Protein AF-A0A931S116-F1 (afdb_monomer_lite)

Sequence (118 aa):
MTLNVATSLGAIKVTPRFKISKRLRKKIEESLKLAVDETKPVEELLAKIKKRIPWVDSPRGALVAYMTGQSWTQKRLAKATGIPQGNISAMISGKRPIGPATARRLAETFGVDYRKFL

Foldseek 3Di:
DWDWAQEPVGTDIDDDPDDDDPVRSVVVSVVVNCVRVVPPPVVNVVVVVCVVVVCCQALLVLLVVLCVVVVHDLVRLCVQLVPPSVVVVCSNVVVDAQDQVNLVSSCVSSVHDSVSND

Radius of gyration: 23.68 Å; chains: 1; bounding box: 27×62×45 Å

Structure (mmCIF, N/CA/C/O backbone):
data_AF-A0A931S116-F1
#
_entry.id   AF-A0A931S116-F1
#
loop_
_atom_site.group_PDB
_atom_site.id
_atom_site.type_symbol
_atom_site.label_atom_id
_atom_site.label_alt_id
_atom_site.label_comp_id
_atom_site.label_asym_id
_atom_site.label_entity_id
_atom_site.label_seq_id
_atom_site.pdbx_PDB_ins_code
_atom_site.Cartn_x
_atom_site.Cartn_y
_atom_site.Cartn_z
_atom_site.occupancy
_atom_site.B_iso_or_equiv
_atom_site.auth_seq_id
_atom_site.auth_comp_id
_atom_site.auth_asym_id
_atom_site.auth_atom_id
_atom_site.pdbx_PDB_model_num
ATOM 1 N N . MET A 1 1 ? -7.681 41.407 -27.723 1.00 71.44 1 MET A N 1
ATOM 2 C CA . MET A 1 1 ? -6.549 41.083 -26.823 1.00 71.44 1 MET A CA 1
ATOM 3 C C . MET A 1 1 ? -6.385 39.580 -26.830 1.00 71.44 1 MET A C 1
ATOM 5 O O . MET A 1 1 ? -7.376 38.905 -26.609 1.00 71.44 1 MET A O 1
ATOM 9 N N . THR A 1 2 ? -5.189 39.073 -27.105 1.00 80.81 2 THR A N 1
ATOM 10 C CA . THR A 1 2 ? -4.931 37.629 -27.192 1.00 80.81 2 THR A CA 1
ATOM 11 C C . THR A 1 2 ? -4.207 37.165 -25.935 1.00 80.81 2 THR A C 1
ATOM 13 O O . THR A 1 2 ? -3.269 37.826 -25.489 1.00 80.81 2 THR A O 1
ATOM 16 N N . LEU A 1 3 ? -4.649 36.055 -25.350 1.00 84.12 3 LEU A N 1
ATOM 17 C CA . LEU A 1 3 ? -3.971 35.393 -24.241 1.00 84.12 3 LEU A CA 1
ATOM 18 C C . LEU A 1 3 ? -3.162 34.225 -24.799 1.00 84.12 3 LEU A C 1
ATOM 20 O O . LEU A 1 3 ? -3.727 33.343 -25.438 1.00 84.12 3 LEU A O 1
ATOM 24 N N . ASN A 1 4 ? -1.858 34.224 -24.549 1.00 86.88 4 ASN A N 1
ATOM 25 C CA . ASN A 1 4 ? -1.002 33.080 -24.836 1.00 86.88 4 ASN A CA 1
ATOM 26 C C . ASN A 1 4 ? -0.761 32.350 -23.517 1.00 86.88 4 ASN A C 1
ATOM 28 O O . ASN A 1 4 ? -0.110 32.891 -22.622 1.00 86.88 4 ASN A O 1
ATOM 32 N N . VAL A 1 5 ? -1.325 31.155 -23.385 1.00 84.69 5 VAL A N 1
ATOM 33 C CA . VAL A 1 5 ? -1.201 30.325 -22.188 1.00 84.69 5 VAL A CA 1
ATOM 34 C C . VAL A 1 5 ? -0.176 29.239 -22.473 1.00 84.69 5 VAL A C 1
ATOM 36 O O . VAL A 1 5 ? -0.419 28.360 -23.292 1.00 84.69 5 VAL A O 1
ATOM 39 N N . ALA A 1 6 ? 0.982 29.315 -21.823 1.00 81.75 6 ALA A N 1
ATOM 40 C CA . ALA A 1 6 ? 1.982 28.254 -21.887 1.00 81.75 6 ALA A CA 1
ATOM 41 C C . ALA A 1 6 ? 1.519 27.043 -21.062 1.00 81.75 6 ALA A C 1
ATOM 43 O O . ALA A 1 6 ? 1.118 27.207 -19.907 1.00 81.75 6 ALA A O 1
ATOM 44 N N . THR A 1 7 ? 1.590 25.859 -21.662 1.00 77.75 7 THR A N 1
ATOM 45 C CA . THR A 1 7 ? 1.221 24.555 -21.086 1.00 77.75 7 THR A CA 1
ATOM 46 C C . THR A 1 7 ? 2.313 23.528 -21.397 1.00 77.75 7 THR A C 1
ATOM 48 O O . THR A 1 7 ? 3.201 23.810 -22.211 1.00 77.75 7 THR A O 1
ATOM 51 N N . SER A 1 8 ? 2.260 22.343 -20.787 1.00 69.31 8 SER A N 1
ATOM 52 C CA . SER A 1 8 ? 3.226 21.260 -21.047 1.00 69.31 8 SER A CA 1
ATOM 53 C C . SER A 1 8 ? 3.265 20.779 -22.506 1.00 69.31 8 SER A C 1
ATOM 55 O O . SER A 1 8 ? 4.324 20.371 -22.975 1.00 69.31 8 SER A O 1
ATOM 57 N N . LEU A 1 9 ? 2.156 20.881 -23.249 1.00 70.44 9 LEU A N 1
ATOM 58 C CA . LEU A 1 9 ? 2.062 20.484 -24.663 1.00 70.44 9 LEU A CA 1
ATOM 59 C C . LEU A 1 9 ? 2.325 21.636 -25.653 1.00 70.44 9 LEU A C 1
ATOM 61 O O . LEU A 1 9 ? 2.210 21.452 -26.863 1.00 70.44 9 LEU A O 1
ATOM 65 N N . GLY A 1 10 ? 2.666 22.832 -25.160 1.00 80.31 10 GLY A N 1
ATOM 66 C CA . GLY A 1 10 ? 2.905 24.021 -25.982 1.00 80.31 10 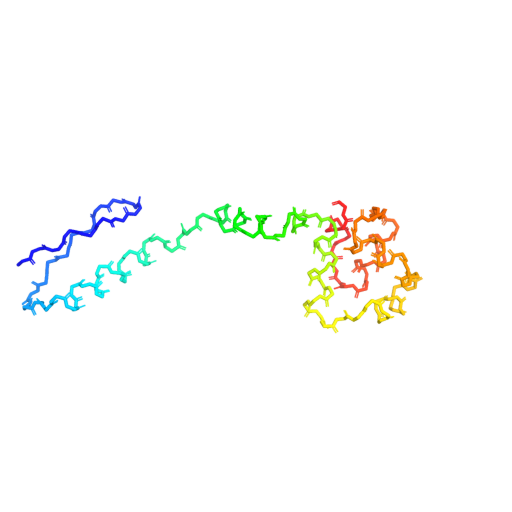GLY A CA 1
ATOM 67 C C . GLY A 1 10 ? 2.049 25.222 -25.575 1.00 80.31 10 GLY A C 1
ATOM 68 O O . GLY A 1 10 ? 1.575 25.322 -24.444 1.00 80.31 10 GLY A O 1
ATOM 69 N N . ALA A 1 11 ? 1.873 26.185 -26.483 1.00 85.06 11 ALA A N 1
ATOM 70 C CA . ALA A 1 11 ? 1.148 27.423 -26.199 1.00 85.06 11 ALA A CA 1
ATOM 71 C C . ALA A 1 11 ? -0.287 27.391 -26.746 1.00 85.06 11 ALA A C 1
ATOM 73 O O . ALA A 1 11 ? -0.499 27.284 -27.953 1.00 85.06 11 ALA A O 1
ATOM 74 N N . ILE A 1 12 ? -1.273 27.573 -25.867 1.00 86.56 12 ILE A N 1
ATOM 75 C CA . ILE A 1 12 ? -2.678 27.742 -26.247 1.00 86.56 12 ILE A CA 1
ATOM 76 C C . ILE A 1 12 ? -2.970 29.225 -26.449 1.00 86.56 12 ILE A C 1
ATOM 78 O O . ILE A 1 12 ? -2.797 30.046 -25.544 1.00 86.56 12 ILE A O 1
ATOM 82 N N . LYS A 1 13 ? -3.453 29.570 -27.643 1.00 90.38 13 LYS A N 1
ATOM 83 C CA . LYS A 1 13 ? -3.841 30.933 -28.008 1.00 90.38 13 LYS A CA 1
ATOM 84 C C . LYS A 1 13 ? -5.343 31.122 -27.817 1.00 90.38 13 LYS A C 1
ATOM 86 O O . LYS A 1 13 ? -6.145 30.548 -28.548 1.00 90.38 13 LYS A O 1
ATOM 91 N N . VAL A 1 14 ? -5.733 31.977 -26.877 1.00 88.44 14 VAL A N 1
ATOM 92 C CA . VAL A 1 14 ? -7.138 32.310 -26.604 1.00 88.44 14 VAL A CA 1
ATOM 93 C C . VAL A 1 14 ? -7.422 33.732 -27.060 1.00 88.44 14 VAL A C 1
ATOM 95 O O . VAL A 1 14 ? -6.783 34.685 -26.609 1.00 88.44 14 VAL A O 1
ATOM 98 N N . THR A 1 15 ? -8.411 33.887 -27.939 1.00 90.25 15 THR A N 1
ATOM 99 C CA . THR A 1 15 ? -8.833 35.198 -28.453 1.00 90.25 15 THR A CA 1
ATOM 100 C C . THR A 1 15 ? -10.254 35.508 -27.977 1.00 90.25 15 THR A C 1
ATOM 102 O O . THR A 1 15 ? -11.221 35.167 -28.658 1.00 90.25 15 THR A O 1
ATOM 105 N N . PRO A 1 16 ? -10.417 36.117 -26.792 1.00 85.25 16 PRO A N 1
ATOM 106 C CA . PRO A 1 16 ? -11.728 36.489 -26.280 1.00 85.25 16 PRO A CA 1
ATOM 107 C C . PRO A 1 16 ? -12.382 37.589 -27.120 1.00 85.25 16 PRO A C 1
ATOM 109 O O . PRO A 1 16 ? -11.742 38.574 -27.491 1.00 85.25 16 PRO A O 1
ATOM 112 N N . ARG A 1 17 ? -13.690 37.446 -27.354 1.00 90.94 17 ARG A N 1
ATOM 113 C CA . ARG A 1 17 ? -14.529 38.446 -28.043 1.00 90.94 17 ARG A CA 1
ATOM 114 C C . ARG A 1 17 ? -15.088 39.528 -27.110 1.00 90.94 17 ARG A C 1
ATOM 116 O O . ARG A 1 17 ? -15.919 40.326 -27.520 1.00 90.94 17 ARG A O 1
ATOM 123 N N . PHE A 1 18 ? -14.643 39.559 -25.857 1.00 88.12 18 PHE A N 1
ATOM 124 C CA . PHE A 1 18 ? -15.089 40.506 -24.838 1.00 88.12 18 PHE A CA 1
ATOM 125 C C . PHE A 1 18 ? -13.916 40.972 -23.968 1.00 88.12 18 PHE A C 1
ATOM 127 O O . PHE A 1 18 ? -12.835 40.374 -23.966 1.00 88.12 18 PHE A O 1
ATOM 134 N N . LYS A 1 19 ? -14.121 42.063 -23.220 1.00 87.06 19 LYS A N 1
ATOM 135 C CA . LYS A 1 19 ? -13.104 42.622 -22.323 1.00 87.06 19 LYS A CA 1
ATOM 136 C C . LYS A 1 19 ? -12.920 41.717 -21.105 1.00 87.06 19 LYS A C 1
ATOM 138 O O . LYS A 1 19 ? -13.866 41.440 -20.377 1.00 87.06 19 LYS A O 1
ATOM 143 N N . ILE A 1 20 ? -11.683 41.298 -20.859 1.00 87.69 20 ILE A N 1
ATOM 144 C CA . ILE A 1 20 ? -11.338 40.411 -19.746 1.00 87.69 20 ILE A CA 1
ATOM 145 C C . ILE A 1 20 ? -10.688 41.204 -18.610 1.00 87.69 20 ILE A C 1
ATOM 147 O O . ILE A 1 20 ? -9.750 41.971 -18.825 1.00 87.69 20 ILE A O 1
ATOM 151 N N . SER A 1 21 ? -11.161 40.984 -17.380 1.00 91.69 21 SER A N 1
ATOM 152 C CA . SER A 1 21 ? -10.527 41.508 -16.164 1.00 91.69 21 SER A CA 1
ATOM 153 C C . SER A 1 21 ? -9.285 40.692 -15.780 1.00 91.69 21 SER A C 1
ATOM 155 O O . SER A 1 21 ? -9.187 39.506 -16.095 1.00 91.69 21 SER A O 1
ATOM 157 N N . LYS A 1 22 ? -8.345 41.280 -15.025 1.00 88.12 22 LYS A N 1
ATOM 158 C CA . LYS A 1 22 ? -7.140 40.564 -14.550 1.00 88.12 22 LYS A CA 1
ATOM 159 C C . LYS A 1 22 ? -7.477 39.271 -13.784 1.00 88.12 22 LYS A C 1
ATOM 161 O O . LYS A 1 22 ? -6.818 38.256 -13.984 1.00 88.12 22 LYS A O 1
ATOM 166 N N . ARG A 1 23 ? -8.531 39.288 -12.952 1.00 89.38 23 ARG A N 1
ATOM 167 C CA . ARG A 1 23 ? -9.012 38.107 -12.206 1.00 89.38 23 ARG A CA 1
ATOM 168 C C . ARG A 1 23 ? -9.508 36.999 -13.136 1.00 89.38 23 ARG A C 1
ATOM 170 O O . ARG A 1 23 ? -9.158 35.842 -12.934 1.00 89.38 23 ARG A O 1
ATOM 177 N N . LEU A 1 24 ? -10.310 37.348 -14.144 1.00 87.00 24 LEU A N 1
ATOM 178 C CA . LEU A 1 24 ? -10.856 36.374 -15.090 1.00 87.00 24 LEU A CA 1
ATOM 179 C C . LEU A 1 24 ? -9.764 35.810 -16.006 1.00 87.00 24 LEU A C 1
ATOM 181 O O . LEU A 1 24 ? -9.744 34.609 -16.250 1.00 87.00 24 LEU A O 1
ATOM 185 N N . ARG A 1 25 ? -8.808 36.646 -16.430 1.00 88.19 25 ARG A N 1
ATOM 186 C CA . ARG A 1 25 ? -7.611 36.205 -17.159 1.00 88.19 25 ARG A CA 1
ATOM 187 C C . ARG A 1 25 ? -6.854 35.121 -16.389 1.00 88.19 25 ARG A C 1
ATOM 189 O O . ARG A 1 25 ? -6.581 34.074 -16.959 1.00 88.19 25 ARG A O 1
ATOM 196 N N . LYS A 1 26 ? -6.584 35.350 -15.098 1.00 88.19 26 LYS A N 1
ATOM 197 C CA . LYS A 1 26 ? -5.894 34.381 -14.233 1.00 88.19 26 LYS A CA 1
ATOM 198 C C . LYS A 1 26 ? -6.655 33.053 -14.136 1.00 88.19 26 LYS A C 1
ATOM 200 O O . LYS A 1 26 ? -6.053 32.005 -14.317 1.00 88.19 26 LYS A O 1
ATOM 205 N N . LYS A 1 27 ? -7.980 33.097 -13.944 1.00 88.62 27 LYS A N 1
ATOM 206 C CA . LYS A 1 27 ? -8.821 31.886 -13.911 1.00 88.62 27 LYS A CA 1
ATOM 207 C C . LYS A 1 27 ? -8.795 31.105 -15.229 1.00 88.62 27 LYS A C 1
ATOM 209 O O . LYS A 1 27 ? -8.744 29.880 -15.198 1.00 88.62 27 LYS A O 1
ATOM 214 N N . ILE A 1 28 ? -8.836 31.797 -16.370 1.00 87.12 28 ILE A N 1
ATOM 215 C CA . ILE A 1 28 ? -8.758 31.170 -17.700 1.00 87.12 28 ILE A CA 1
ATOM 216 C C . ILE A 1 28 ? -7.389 30.511 -17.896 1.00 87.12 28 ILE A C 1
ATOM 218 O O . ILE A 1 28 ? -7.327 29.357 -18.303 1.00 87.12 28 ILE A O 1
ATOM 222 N N . GLU A 1 29 ? -6.304 31.215 -17.565 1.00 85.94 29 GLU A N 1
ATOM 223 C CA . GLU A 1 29 ? -4.943 30.671 -17.639 1.00 85.94 29 GLU A CA 1
ATOM 224 C C . GLU A 1 29 ? -4.773 29.431 -16.740 1.00 85.94 29 GLU A C 1
ATOM 226 O O . GLU A 1 29 ? -4.245 28.422 -17.197 1.00 85.94 29 GLU A O 1
ATOM 231 N N . GLU A 1 30 ? -5.252 29.471 -15.493 1.00 84.31 30 GLU A N 1
ATOM 232 C CA . GLU A 1 30 ? -5.179 28.342 -14.551 1.00 84.31 30 GLU A CA 1
ATOM 233 C C . GLU A 1 30 ? -6.021 27.142 -14.998 1.00 84.31 30 GLU A C 1
ATOM 235 O O . GLU A 1 30 ? -5.543 26.014 -14.931 1.00 84.31 30 GLU A O 1
ATOM 240 N N . SER A 1 31 ? -7.240 27.373 -15.493 1.00 83.06 31 SER A N 1
ATOM 241 C CA . SER A 1 31 ? -8.126 26.290 -15.950 1.00 83.06 31 SER A CA 1
ATOM 242 C C . SER A 1 31 ? -7.569 25.593 -17.192 1.00 83.06 31 SER A C 1
ATOM 244 O O . SER A 1 31 ? -7.632 24.374 -17.290 1.00 83.06 31 SER A O 1
ATOM 246 N N . LEU A 1 32 ? -6.991 26.357 -18.127 1.00 84.25 32 LEU A N 1
ATOM 247 C CA . LEU A 1 32 ? -6.384 25.801 -19.339 1.00 84.25 32 LEU A CA 1
ATOM 248 C C . LEU A 1 32 ? -5.098 25.036 -19.039 1.00 84.25 32 LEU A C 1
ATOM 250 O O . LEU A 1 32 ? -4.879 23.984 -19.624 1.00 84.25 32 LEU A O 1
ATOM 254 N N . LYS A 1 33 ? -4.273 25.525 -18.108 1.00 79.06 33 LYS A N 1
ATOM 255 C CA . LYS A 1 33 ? -3.121 24.758 -17.620 1.00 79.06 33 LYS A CA 1
ATOM 256 C C . LYS A 1 33 ? -3.568 23.468 -16.952 1.00 79.06 33 LYS A C 1
ATOM 258 O O . LYS A 1 33 ? -3.046 22.422 -17.287 1.00 79.06 33 LYS A O 1
ATOM 263 N N . LEU A 1 34 ? -4.569 23.519 -16.072 1.00 74.12 34 LEU A N 1
ATOM 264 C CA . LEU A 1 34 ? -5.074 22.330 -15.385 1.00 74.12 34 LEU A CA 1
ATOM 265 C C . LEU A 1 34 ? -5.621 21.278 -16.363 1.00 74.12 34 LEU A C 1
ATOM 267 O O . LEU A 1 34 ? -5.305 20.108 -16.211 1.00 74.12 34 LEU A O 1
ATOM 271 N N . ALA A 1 35 ? -6.386 21.699 -17.373 1.00 74.31 35 ALA A N 1
ATOM 272 C CA . ALA A 1 35 ? -6.976 20.801 -18.367 1.00 74.31 35 ALA A CA 1
ATOM 273 C C . ALA A 1 35 ? -5.944 20.150 -19.308 1.00 74.31 35 ALA A C 1
ATOM 275 O O . ALA A 1 35 ? -6.231 19.123 -19.913 1.00 74.31 35 ALA A O 1
ATOM 276 N N . VAL A 1 36 ? -4.761 20.753 -19.466 1.00 71.69 36 VAL A N 1
ATOM 277 C CA . VAL A 1 36 ? -3.695 20.255 -20.357 1.00 71.69 36 VAL A CA 1
ATOM 278 C C . VAL A 1 36 ? -2.614 19.514 -19.577 1.00 71.69 36 VAL A C 1
ATOM 280 O O . VAL A 1 36 ? -2.125 18.483 -20.020 1.00 71.69 36 VAL A O 1
ATOM 283 N N . ASP A 1 37 ? -2.283 20.009 -18.388 1.00 65.44 37 ASP A N 1
ATOM 284 C CA . ASP A 1 37 ? -1.320 19.422 -17.457 1.00 65.44 37 ASP A CA 1
ATOM 285 C C . ASP A 1 37 ? -1.986 18.378 -16.532 1.00 65.44 37 ASP A C 1
ATOM 287 O O . ASP A 1 37 ? -1.413 17.988 -15.510 1.00 65.44 37 ASP A O 1
ATOM 291 N N . GLU A 1 38 ? -3.196 17.910 -16.871 1.00 57.88 38 GLU A N 1
ATOM 292 C CA . GLU A 1 38 ? -3.939 16.881 -16.125 1.00 57.88 38 GLU A CA 1
ATOM 293 C C . GLU A 1 38 ? -3.178 15.545 -16.056 1.00 57.88 38 GLU A C 1
ATOM 295 O O . GLU A 1 38 ? -3.408 14.721 -15.172 1.00 57.88 38 GLU A O 1
ATOM 300 N N . THR A 1 39 ? -2.158 15.376 -16.891 1.00 55.94 39 THR A N 1
ATOM 301 C CA . THR A 1 39 ? -1.127 14.363 -16.712 1.00 55.94 39 THR A CA 1
ATOM 302 C C . TH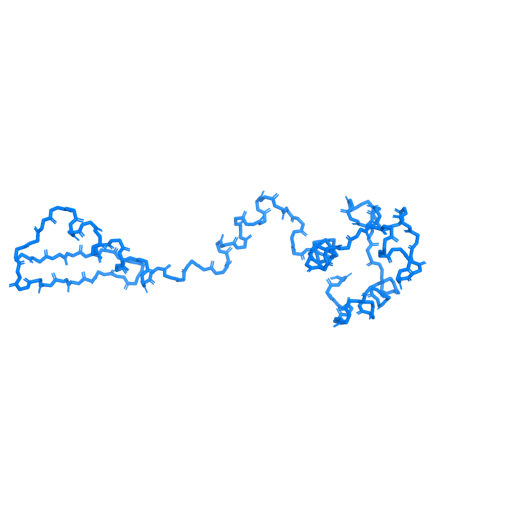R A 1 39 ? 0.057 14.950 -15.953 1.00 55.94 39 THR A C 1
ATOM 304 O O . THR A 1 39 ? 1.121 15.183 -16.527 1.00 55.94 39 THR A O 1
ATOM 307 N N . LYS A 1 40 ? -0.059 15.106 -14.627 1.00 60.34 40 LYS A N 1
ATOM 308 C CA . LYS A 1 40 ? 1.145 14.832 -13.828 1.00 60.34 40 LYS A CA 1
ATOM 309 C C . LYS A 1 40 ? 1.503 13.391 -14.163 1.00 60.34 40 LYS A C 1
ATOM 311 O O . LYS A 1 40 ? 0.646 12.536 -13.917 1.00 60.34 40 LYS A O 1
ATOM 316 N N . PRO A 1 41 ? 2.680 13.116 -14.751 1.00 71.94 41 PRO A N 1
ATOM 317 C CA . PRO A 1 41 ? 3.063 11.750 -15.055 1.00 71.94 41 PRO A CA 1
ATOM 318 C C . PRO A 1 41 ? 2.847 10.932 -13.784 1.00 71.94 41 PRO A C 1
ATOM 320 O O . PRO A 1 41 ? 3.181 11.403 -12.687 1.00 71.94 41 PRO A O 1
ATOM 323 N N . VAL A 1 42 ? 2.213 9.765 -13.897 1.00 70.50 42 VAL A N 1
ATOM 324 C CA . VAL A 1 42 ? 1.951 8.883 -12.748 1.00 70.50 42 VAL A CA 1
ATOM 325 C C . VAL A 1 42 ? 3.249 8.689 -11.952 1.00 70.50 42 VAL A C 1
ATOM 327 O O . VAL A 1 42 ? 3.243 8.673 -10.724 1.00 70.50 42 VAL A O 1
ATOM 330 N N . GLU A 1 43 ? 4.377 8.701 -12.651 1.00 74.19 43 GLU A N 1
ATOM 331 C CA . GLU A 1 43 ? 5.751 8.701 -12.169 1.00 74.19 43 GLU A CA 1
ATOM 332 C C . GLU A 1 43 ? 6.065 9.848 -11.193 1.00 74.19 43 GLU A C 1
ATOM 334 O O . GLU A 1 43 ? 6.672 9.613 -10.149 1.00 74.19 43 GLU A O 1
ATOM 339 N N . GLU A 1 44 ? 5.645 11.086 -11.471 1.00 81.75 44 GLU A N 1
ATOM 340 C CA . GLU A 1 44 ? 5.892 12.238 -10.593 1.00 81.75 44 GLU A CA 1
ATOM 341 C C . GLU A 1 44 ? 5.055 12.149 -9.308 1.00 81.75 44 GLU A C 1
ATOM 343 O O . GLU A 1 44 ? 5.531 12.462 -8.207 1.00 81.75 44 GLU A O 1
ATOM 348 N N . LEU A 1 45 ? 3.805 11.690 -9.429 1.00 81.00 45 LEU A N 1
ATOM 349 C CA . LEU A 1 45 ? 2.943 11.440 -8.276 1.00 81.00 45 LEU A CA 1
ATOM 350 C C . LEU A 1 45 ? 3.526 10.316 -7.407 1.00 81.00 45 LEU A C 1
ATOM 352 O O . LEU A 1 45 ? 3.672 10.486 -6.193 1.00 81.00 45 LEU A O 1
ATOM 356 N N . LEU A 1 46 ? 3.922 9.204 -8.029 1.00 80.88 46 LEU A N 1
ATOM 357 C CA . LEU A 1 46 ? 4.576 8.081 -7.362 1.00 80.88 46 LEU A CA 1
ATOM 358 C C . LEU A 1 46 ? 5.878 8.521 -6.688 1.00 80.88 46 LEU A C 1
ATOM 360 O O . LEU A 1 46 ? 6.107 8.162 -5.535 1.00 80.88 46 LEU A O 1
ATOM 364 N N . ALA A 1 47 ? 6.685 9.368 -7.329 1.00 86.75 47 ALA A N 1
ATOM 365 C CA . ALA A 1 47 ? 7.906 9.912 -6.737 1.00 86.75 47 ALA A CA 1
ATOM 366 C C . ALA A 1 47 ? 7.615 10.753 -5.483 1.00 86.75 47 ALA A C 1
ATOM 368 O O . ALA A 1 47 ? 8.318 10.641 -4.474 1.00 86.75 47 ALA A O 1
ATOM 369 N N . LYS A 1 48 ? 6.555 11.571 -5.500 1.00 88.94 48 LYS A N 1
ATOM 370 C CA . LYS A 1 48 ? 6.112 12.338 -4.322 1.00 88.94 48 LYS A CA 1
ATOM 371 C C . LYS A 1 48 ? 5.630 11.434 -3.191 1.00 88.94 48 LYS A C 1
ATOM 373 O O . LYS A 1 48 ? 5.972 11.687 -2.034 1.00 88.94 48 LYS A O 1
ATOM 378 N N . ILE A 1 49 ? 4.869 10.388 -3.508 1.00 88.62 49 ILE A N 1
ATOM 379 C CA . ILE A 1 49 ? 4.400 9.419 -2.511 1.00 88.62 49 ILE A CA 1
ATOM 380 C C . ILE A 1 49 ? 5.592 8.658 -1.928 1.00 88.62 49 ILE A C 1
ATOM 382 O O . ILE A 1 49 ? 5.715 8.589 -0.709 1.00 88.62 49 ILE A O 1
ATOM 386 N N . LYS A 1 50 ? 6.518 8.187 -2.767 1.00 91.31 50 LYS A N 1
ATOM 387 C CA . LYS A 1 50 ? 7.721 7.457 -2.349 1.00 91.31 50 LYS A CA 1
ATOM 388 C C . LYS A 1 50 ? 8.638 8.294 -1.455 1.00 91.31 50 LYS A C 1
ATOM 390 O O . LYS A 1 50 ? 9.201 7.768 -0.503 1.00 91.31 50 LYS A O 1
ATOM 395 N N . LYS A 1 51 ? 8.725 9.613 -1.669 1.00 93.25 51 LYS A N 1
ATOM 396 C CA . LYS A 1 51 ? 9.440 10.519 -0.746 1.00 93.25 51 LYS A CA 1
ATOM 397 C C . LYS A 1 51 ? 8.848 10.528 0.666 1.00 93.25 51 LYS A C 1
ATOM 399 O O . LYS A 1 51 ? 9.592 10.670 1.628 1.00 93.25 51 LYS A O 1
ATOM 404 N N . ARG A 1 52 ? 7.524 10.404 0.801 1.00 93.00 52 ARG A N 1
ATOM 405 C CA . ARG A 1 52 ? 6.836 10.385 2.107 1.00 93.00 52 ARG A CA 1
ATOM 406 C C . ARG A 1 52 ? 6.760 8.984 2.708 1.00 93.00 52 ARG A C 1
ATOM 408 O O . ARG A 1 52 ? 6.838 8.831 3.920 1.00 93.00 52 ARG A O 1
ATOM 415 N N . ILE A 1 53 ? 6.581 7.978 1.858 1.00 93.81 53 ILE A N 1
ATOM 416 C CA . ILE A 1 53 ? 6.411 6.571 2.212 1.00 93.81 53 ILE A CA 1
ATOM 417 C C . ILE A 1 53 ? 7.377 5.762 1.335 1.00 93.81 53 ILE A C 1
ATOM 419 O O . ILE A 1 53 ? 6.982 5.265 0.279 1.00 93.81 53 ILE A O 1
ATOM 423 N N . PRO A 1 54 ? 8.647 5.613 1.755 1.00 93.38 54 PRO A N 1
ATOM 424 C CA . PRO A 1 54 ? 9.679 4.958 0.945 1.00 93.38 54 PRO A CA 1
ATOM 425 C C . PRO A 1 54 ? 9.365 3.513 0.554 1.00 93.38 54 PRO A C 1
ATOM 427 O O . PRO A 1 54 ? 9.887 3.022 -0.438 1.00 93.38 54 PRO A O 1
ATOM 430 N N . TRP A 1 55 ? 8.508 2.841 1.326 1.00 93.12 55 TRP A N 1
ATOM 431 C CA . TRP A 1 55 ? 8.119 1.442 1.145 1.00 93.12 55 TRP A CA 1
ATOM 432 C C . TRP A 1 55 ? 6.758 1.267 0.451 1.00 93.12 55 TRP A C 1
ATOM 434 O O . TRP A 1 55 ? 6.171 0.190 0.556 1.00 93.12 55 TRP A O 1
ATOM 444 N N . VAL A 1 56 ? 6.223 2.300 -0.209 1.00 92.31 56 VAL A N 1
ATOM 445 C CA . VAL A 1 56 ? 4.883 2.264 -0.830 1.00 92.31 56 VAL A CA 1
ATOM 446 C C . VAL A 1 56 ? 4.734 1.174 -1.898 1.00 92.31 56 VAL A C 1
ATOM 448 O O . VAL A 1 56 ? 3.676 0.563 -1.997 1.00 92.31 56 VAL A O 1
ATOM 451 N N . ASP A 1 57 ? 5.799 0.892 -2.643 1.00 90.31 57 ASP A N 1
ATOM 452 C CA . ASP A 1 57 ? 5.867 -0.096 -3.726 1.00 90.31 57 ASP A CA 1
ATOM 453 C C . ASP A 1 57 ? 6.397 -1.466 -3.266 1.00 90.31 57 ASP A C 1
ATOM 455 O O . ASP A 1 57 ? 6.677 -2.334 -4.084 1.00 90.31 57 ASP A O 1
ATOM 459 N N . SER A 1 58 ? 6.524 -1.678 -1.953 1.00 94.88 58 SER A N 1
ATOM 460 C CA . SER A 1 58 ? 7.023 -2.930 -1.375 1.00 94.88 58 SER A CA 1
ATOM 461 C C . SER A 1 58 ? 5.891 -3.852 -0.891 1.00 94.88 58 SER A C 1
ATOM 463 O O . SER A 1 58 ? 4.788 -3.371 -0.608 1.00 94.88 58 SER A O 1
ATOM 465 N N . PRO A 1 59 ? 6.170 -5.145 -0.629 1.00 96.69 59 PRO A N 1
ATOM 466 C CA . PRO A 1 59 ? 5.230 -6.054 0.039 1.00 96.69 59 PRO A CA 1
ATOM 467 C C . PRO A 1 59 ? 4.667 -5.524 1.365 1.00 96.69 59 PRO A C 1
ATOM 469 O O . PRO A 1 59 ? 3.493 -5.710 1.689 1.00 96.69 59 PRO A O 1
ATOM 472 N N . ARG A 1 60 ? 5.499 -4.810 2.135 1.00 96.19 60 ARG A N 1
ATOM 473 C CA . ARG A 1 60 ? 5.081 -4.110 3.357 1.00 96.19 60 ARG A CA 1
ATOM 474 C C . ARG A 1 60 ? 4.080 -2.999 3.037 1.00 96.19 60 ARG A C 1
ATOM 476 O O . ARG A 1 60 ? 3.090 -2.852 3.751 1.00 96.19 60 ARG A O 1
ATOM 483 N N . GLY A 1 61 ? 4.350 -2.212 1.996 1.00 96.56 61 GLY A N 1
ATOM 484 C CA . GLY A 1 61 ? 3.461 -1.153 1.518 1.00 96.56 61 GLY A CA 1
ATOM 485 C C . GLY A 1 61 ? 2.098 -1.702 1.126 1.00 96.56 61 GLY A C 1
ATOM 486 O O . GLY A 1 61 ? 1.084 -1.202 1.611 1.00 96.56 61 GLY A O 1
ATOM 487 N N . ALA A 1 62 ? 2.083 -2.793 0.356 1.00 96.94 62 ALA A N 1
ATOM 488 C CA . ALA A 1 62 ? 0.863 -3.501 -0.014 1.00 96.94 62 ALA A CA 1
ATOM 489 C C . ALA A 1 62 ? 0.074 -3.962 1.221 1.00 96.94 62 ALA A C 1
ATOM 491 O O . ALA A 1 62 ? -1.116 -3.671 1.334 1.00 96.94 62 ALA A O 1
ATOM 492 N N . LEU A 1 63 ? 0.732 -4.606 2.192 1.00 97.69 63 LEU A N 1
ATOM 493 C CA . LEU A 1 63 ? 0.089 -5.036 3.439 1.00 97.69 63 LEU A CA 1
ATOM 494 C C . LEU A 1 63 ? -0.568 -3.869 4.191 1.00 97.69 63 LEU A C 1
ATOM 496 O O . LEU A 1 63 ? -1.727 -3.967 4.593 1.00 97.69 63 LEU A O 1
ATOM 500 N N . VAL A 1 64 ? 0.148 -2.753 4.355 1.00 97.12 64 VAL A N 1
ATOM 501 C CA . VAL A 1 64 ? -0.386 -1.559 5.029 1.00 97.12 64 VAL A CA 1
ATOM 502 C C . VAL A 1 64 ? -1.558 -0.960 4.249 1.00 97.12 64 VAL A C 1
ATOM 504 O O . VAL A 1 64 ? -2.561 -0.588 4.859 1.00 97.12 64 VAL A O 1
ATOM 507 N N . ALA A 1 65 ? -1.466 -0.900 2.920 1.00 96.62 65 ALA A N 1
ATOM 508 C CA . ALA A 1 65 ? -2.524 -0.378 2.063 1.00 96.62 65 ALA A CA 1
ATOM 509 C C . ALA A 1 65 ? -3.817 -1.201 2.179 1.00 96.62 65 ALA A C 1
ATOM 511 O O . ALA A 1 65 ? -4.874 -0.623 2.430 1.00 96.62 65 ALA A O 1
ATOM 512 N N . TYR A 1 66 ? -3.743 -2.534 2.089 1.00 97.31 66 TYR A N 1
ATOM 513 C CA . TYR A 1 66 ? -4.922 -3.400 2.221 1.00 97.31 66 TYR A CA 1
ATOM 514 C C . TYR A 1 66 ? -5.541 -3.344 3.619 1.00 97.31 66 TYR A C 1
ATOM 516 O O . TYR A 1 66 ? -6.761 -3.245 3.749 1.00 97.31 66 TYR A O 1
ATOM 524 N N . MET A 1 67 ? -4.716 -3.321 4.671 1.00 97.12 67 MET A N 1
ATOM 525 C CA . MET A 1 67 ? -5.221 -3.144 6.035 1.00 97.12 67 MET A CA 1
ATOM 526 C C . MET A 1 67 ? -5.934 -1.804 6.216 1.00 97.12 67 MET A C 1
ATOM 528 O O . MET A 1 67 ? -6.997 -1.757 6.830 1.00 97.12 67 MET A O 1
ATOM 532 N N . THR A 1 68 ? -5.362 -0.726 5.675 1.00 96.19 68 THR A N 1
ATOM 533 C CA . THR A 1 68 ? -5.927 0.624 5.793 1.00 96.19 68 THR A CA 1
ATOM 534 C C . THR A 1 68 ? -7.228 0.737 5.006 1.00 96.19 68 THR A C 1
ATOM 536 O O . THR A 1 68 ? -8.218 1.219 5.545 1.00 96.19 68 THR A O 1
ATOM 539 N N . GLY A 1 69 ? -7.260 0.224 3.772 1.00 95.62 69 GLY A N 1
ATOM 540 C CA . GLY A 1 69 ? -8.451 0.244 2.920 1.00 95.62 69 GLY A CA 1
ATOM 541 C C . GLY A 1 69 ? -9.641 -0.517 3.508 1.00 95.62 69 GLY A C 1
ATOM 542 O O . GLY A 1 69 ? -10.784 -0.164 3.241 1.00 95.62 69 GLY A O 1
ATOM 543 N N . GLN A 1 70 ? -9.386 -1.525 4.343 1.00 95.25 70 GLN A N 1
ATOM 544 C CA . GLN A 1 70 ? -10.435 -2.289 5.020 1.00 95.25 70 GLN A CA 1
ATOM 545 C C . GLN A 1 70 ? -10.678 -1.851 6.474 1.00 95.25 70 GLN A C 1
ATOM 547 O O . GLN A 1 70 ? -11.532 -2.431 7.147 1.00 95.25 70 GLN A O 1
ATOM 552 N N . SER A 1 71 ? -9.951 -0.849 6.985 1.00 96.50 71 SER A N 1
ATOM 553 C CA . SER A 1 71 ? -9.972 -0.434 8.399 1.00 96.50 71 SER A CA 1
ATOM 554 C C . SER A 1 71 ? -9.664 -1.585 9.372 1.00 96.50 71 SER A C 1
ATOM 556 O O . SER A 1 71 ? -10.316 -1.765 10.405 1.00 96.50 71 SER A O 1
ATOM 558 N N . TRP A 1 72 ? -8.687 -2.428 9.032 1.00 97.31 72 TRP A N 1
ATOM 559 C CA . TRP A 1 72 ? -8.309 -3.589 9.838 1.00 97.31 72 TRP A CA 1
ATOM 560 C C . TRP A 1 72 ? -7.190 -3.275 10.822 1.00 97.31 72 TRP A C 1
ATOM 562 O O . TRP A 1 72 ? -6.143 -2.735 10.478 1.00 97.31 72 TRP A O 1
ATOM 572 N N . THR A 1 73 ? -7.378 -3.724 12.062 1.00 97.69 73 THR A N 1
ATOM 573 C CA . THR A 1 73 ? -6.313 -3.740 13.067 1.00 97.69 73 THR A CA 1
ATOM 574 C C . THR A 1 73 ? -5.400 -4.951 12.870 1.00 97.69 73 THR A C 1
ATOM 576 O O . THR A 1 73 ? -5.811 -5.978 12.326 1.00 97.69 73 THR A O 1
ATOM 579 N N . GLN A 1 74 ? -4.168 -4.886 13.387 1.00 97.69 74 GLN A N 1
ATOM 580 C CA . GLN A 1 74 ? -3.250 -6.037 13.365 1.00 97.69 74 GLN A CA 1
ATOM 581 C C . GLN A 1 74 ? -3.829 -7.249 14.111 1.00 97.69 74 GLN A C 1
ATOM 583 O O . GLN A 1 74 ? -3.628 -8.385 13.693 1.00 97.69 74 GLN A O 1
ATOM 588 N N . LYS A 1 75 ? -4.596 -7.012 15.186 1.00 98.12 75 LYS A N 1
ATOM 589 C CA . LYS A 1 75 ? -5.299 -8.058 15.944 1.00 98.12 75 LYS A CA 1
ATOM 590 C C . LYS A 1 75 ? -6.386 -8.732 15.104 1.00 98.12 75 LYS A C 1
ATOM 592 O O . LYS A 1 75 ? -6.504 -9.955 15.129 1.00 98.12 75 LYS A O 1
ATOM 597 N N . ARG A 1 76 ? -7.162 -7.951 14.342 1.00 97.88 76 ARG A N 1
ATOM 598 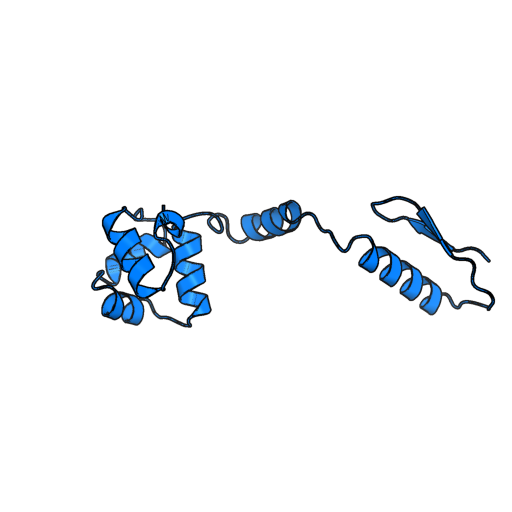C CA . ARG A 1 76 ? -8.174 -8.489 13.422 1.00 97.88 76 ARG A CA 1
ATOM 599 C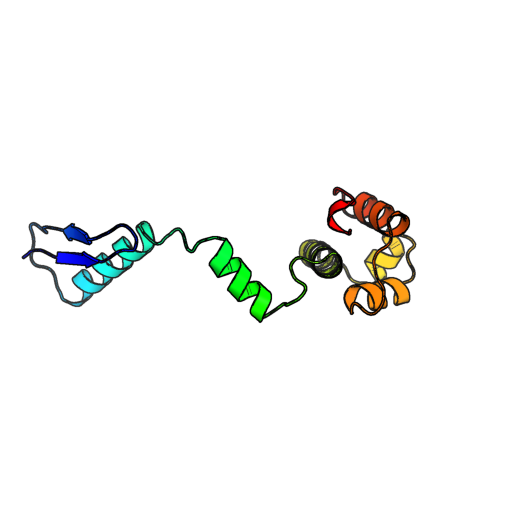 C . ARG A 1 76 ? -7.522 -9.309 12.315 1.00 97.88 76 ARG A C 1
ATOM 601 O O . ARG A 1 76 ? -7.953 -10.433 12.079 1.00 97.88 76 ARG A O 1
ATOM 608 N N . LEU A 1 77 ? -6.466 -8.782 11.696 1.00 98.00 77 LEU A N 1
ATOM 609 C CA . LEU A 1 77 ? -5.737 -9.500 10.652 1.00 98.00 77 LEU A CA 1
ATOM 610 C C . LEU A 1 77 ? -5.133 -10.808 11.184 1.00 98.00 77 LEU A C 1
ATOM 612 O O . LEU A 1 77 ? -5.219 -11.833 10.513 1.00 98.00 77 LEU A O 1
ATOM 616 N N . ALA A 1 78 ? -4.584 -10.799 12.402 1.00 98.38 78 ALA A N 1
ATOM 617 C CA . ALA A 1 78 ? -4.059 -12.003 13.043 1.00 98.38 78 ALA A CA 1
ATOM 618 C C . ALA A 1 78 ? -5.134 -13.085 13.194 1.00 98.38 78 ALA A C 1
ATOM 620 O O . ALA A 1 78 ? -4.906 -14.239 12.842 1.00 98.38 78 ALA A O 1
ATOM 621 N N . LYS A 1 79 ? -6.331 -12.696 13.653 1.00 97.94 79 LYS A N 1
ATOM 622 C CA . LYS A 1 79 ? -7.472 -13.610 13.788 1.00 97.94 79 LYS A CA 1
ATOM 623 C C . LYS A 1 79 ? -7.936 -14.160 12.435 1.00 97.94 79 LYS A C 1
ATOM 625 O O . LYS A 1 79 ? -8.255 -15.336 12.355 1.00 97.94 79 LYS A O 1
ATOM 630 N N . ALA A 1 80 ? -7.973 -13.323 11.398 1.00 97.50 80 ALA A N 1
ATOM 631 C CA . ALA A 1 80 ? -8.448 -13.719 10.072 1.00 97.50 80 ALA A CA 1
ATOM 632 C C . ALA A 1 80 ? -7.464 -14.641 9.328 1.00 97.50 80 ALA A C 1
ATOM 634 O O . ALA A 1 80 ? -7.882 -15.574 8.660 1.00 97.50 80 ALA A O 1
ATOM 635 N N . THR A 1 81 ? -6.159 -14.398 9.472 1.00 97.19 81 THR A N 1
ATOM 636 C CA . THR A 1 81 ? -5.103 -15.115 8.728 1.00 97.19 81 THR A CA 1
ATOM 637 C C . THR A 1 81 ? -4.482 -16.284 9.496 1.00 97.19 81 THR A C 1
ATOM 639 O O . THR A 1 81 ? -3.710 -17.062 8.930 1.00 97.19 81 THR A O 1
ATOM 642 N N . GLY A 1 82 ? -4.699 -16.348 10.813 1.00 97.62 82 GLY A N 1
ATOM 643 C CA . GLY A 1 82 ? -3.955 -17.228 11.717 1.00 97.62 82 GLY A CA 1
ATOM 644 C C . GLY A 1 82 ? -2.472 -16.861 11.877 1.00 97.62 82 GLY A C 1
ATOM 645 O O . GLY A 1 82 ? -1.709 -17.624 12.469 1.00 97.62 82 GLY A O 1
ATOM 646 N N . ILE A 1 83 ? -2.017 -15.720 11.345 1.00 97.88 83 ILE A N 1
ATOM 647 C CA . ILE A 1 83 ? -0.640 -15.245 11.520 1.00 97.88 83 ILE A CA 1
ATOM 648 C C . ILE A 1 83 ? -0.536 -14.557 12.889 1.00 97.88 83 ILE A C 1
ATOM 650 O O . ILE A 1 83 ? -1.347 -13.678 13.182 1.00 97.88 83 ILE A O 1
ATOM 654 N N . PRO A 1 84 ? 0.475 -14.867 13.724 1.00 98.19 84 PRO A N 1
ATOM 655 C CA . PRO A 1 84 ? 0.662 -14.175 14.996 1.00 98.19 84 PRO A CA 1
ATOM 656 C C . PRO A 1 84 ? 0.730 -12.653 14.823 1.00 98.19 84 PRO A C 1
ATOM 658 O O . PRO A 1 84 ? 1.439 -12.153 13.945 1.00 98.19 84 PRO A O 1
ATOM 661 N N . GLN A 1 85 ? 0.050 -11.899 15.692 1.00 98.12 85 GLN A N 1
ATOM 662 C CA . GLN A 1 85 ? 0.040 -10.432 15.619 1.00 98.12 85 GLN A CA 1
ATOM 663 C C . GLN A 1 85 ? 1.459 -9.840 15.692 1.00 98.12 85 GLN A C 1
ATOM 665 O O . GLN A 1 85 ? 1.750 -8.886 14.974 1.00 98.12 85 GLN A O 1
ATOM 670 N N . GLY A 1 86 ? 2.367 -10.447 16.467 1.00 98.25 86 GLY A N 1
ATOM 671 C CA . GLY A 1 86 ? 3.781 -10.057 16.501 1.00 98.25 86 GLY A CA 1
ATOM 672 C C . GLY A 1 86 ? 4.485 -10.199 15.145 1.00 98.25 86 GLY A C 1
ATOM 673 O O . GLY A 1 86 ? 5.236 -9.310 14.747 1.00 98.25 86 GLY A O 1
ATOM 674 N N . ASN A 1 87 ? 4.177 -11.251 14.377 1.00 98.12 87 ASN A N 1
ATOM 675 C CA . ASN A 1 87 ? 4.706 -11.423 13.020 1.00 98.12 87 ASN A CA 1
ATOM 676 C C . ASN A 1 87 ? 4.128 -10.377 12.063 1.00 98.12 87 ASN A C 1
ATOM 678 O O . ASN A 1 87 ? 4.869 -9.825 11.255 1.00 98.12 87 ASN A O 1
ATOM 682 N N . ILE A 1 88 ? 2.833 -10.067 12.175 1.00 98.19 88 ILE A N 1
ATOM 683 C CA . ILE A 1 88 ? 2.196 -8.983 11.408 1.00 98.19 88 ILE A CA 1
ATOM 684 C C . ILE A 1 88 ? 2.866 -7.643 11.717 1.00 98.19 88 ILE A C 1
ATOM 686 O O . ILE A 1 88 ? 3.235 -6.922 10.794 1.00 98.19 88 ILE A O 1
ATOM 690 N N . SER A 1 89 ? 3.101 -7.337 12.993 1.00 98.38 89 SER A N 1
ATOM 691 C CA . SER A 1 89 ? 3.823 -6.133 13.414 1.00 98.38 89 SER A CA 1
ATOM 692 C C . SER A 1 89 ? 5.242 -6.078 12.832 1.00 98.38 89 SER A C 1
ATOM 694 O O . SER A 1 89 ? 5.665 -5.053 12.289 1.00 98.38 89 SER A O 1
ATOM 696 N N . ALA A 1 90 ? 5.974 -7.197 12.861 1.00 98.31 90 ALA A N 1
ATOM 697 C CA . ALA A 1 90 ? 7.309 -7.291 12.275 1.00 98.31 90 ALA A CA 1
ATOM 698 C C . ALA A 1 90 ? 7.297 -7.090 10.746 1.00 98.31 90 ALA A C 1
ATOM 700 O O . ALA A 1 90 ? 8.176 -6.412 10.217 1.00 98.31 90 ALA A O 1
ATOM 701 N N . MET A 1 91 ? 6.283 -7.602 10.039 1.00 98.12 91 MET A N 1
ATOM 702 C CA . MET A 1 91 ? 6.102 -7.371 8.597 1.00 98.12 91 MET A CA 1
ATOM 703 C C . MET A 1 91 ? 5.747 -5.907 8.291 1.00 98.12 91 MET A C 1
ATOM 705 O O . MET A 1 91 ? 6.366 -5.287 7.429 1.00 98.12 91 MET A O 1
ATOM 709 N N . ILE A 1 92 ? 4.820 -5.307 9.047 1.00 96.75 92 ILE A N 1
ATOM 710 C CA . ILE A 1 92 ? 4.398 -3.900 8.892 1.00 96.75 92 ILE A CA 1
ATOM 711 C C . ILE A 1 92 ? 5.513 -2.915 9.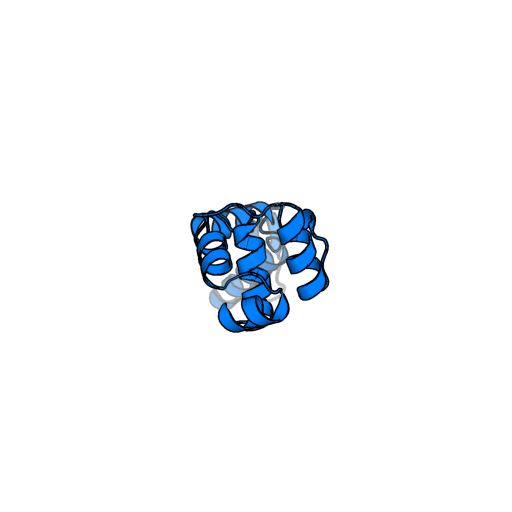235 1.00 96.75 92 ILE A C 1
ATOM 713 O O . ILE A 1 92 ? 5.523 -1.806 8.708 1.00 96.75 92 ILE A O 1
ATOM 717 N N . SER A 1 93 ? 6.441 -3.280 10.116 1.00 96.69 93 SER A N 1
ATOM 718 C CA . SER A 1 93 ? 7.624 -2.467 10.429 1.00 96.69 93 SER A CA 1
ATOM 719 C C . SER A 1 93 ? 8.803 -2.737 9.491 1.00 96.69 93 SER A C 1
ATOM 721 O O . SER A 1 93 ? 9.783 -2.000 9.534 1.00 96.69 93 SER A O 1
ATOM 723 N N . GLY A 1 94 ? 8.712 -3.749 8.621 1.00 95.69 94 GLY A N 1
ATOM 724 C CA . GLY A 1 94 ? 9.789 -4.157 7.715 1.00 95.69 94 GLY A CA 1
ATOM 725 C C . GLY A 1 94 ? 10.910 -4.960 8.382 1.00 95.69 94 GLY A C 1
ATOM 726 O O . GLY A 1 94 ? 11.894 -5.277 7.726 1.00 95.69 94 GLY A O 1
ATOM 727 N N . LYS A 1 95 ? 10.770 -5.326 9.663 1.00 97.44 95 LYS A N 1
ATOM 728 C CA . LYS A 1 95 ? 11.732 -6.173 10.392 1.00 97.44 95 LYS A CA 1
ATOM 729 C C . LYS A 1 95 ? 11.686 -7.640 9.955 1.00 97.44 95 LYS A C 1
ATOM 731 O O . LYS A 1 95 ? 12.604 -8.397 10.253 1.00 97.44 95 LYS A O 1
ATOM 736 N N . ARG A 1 96 ? 10.603 -8.056 9.294 1.00 97.06 96 ARG A N 1
ATOM 737 C CA . ARG A 1 96 ? 10.410 -9.413 8.777 1.00 97.06 96 ARG A CA 1
ATOM 738 C C . ARG A 1 96 ? 9.904 -9.361 7.329 1.00 97.06 96 ARG A C 1
ATOM 740 O O . ARG A 1 96 ? 8.901 -8.689 7.093 1.00 97.06 96 ARG A O 1
ATOM 747 N N . PRO A 1 97 ? 10.526 -10.082 6.380 1.00 97.19 97 PRO A N 1
ATOM 748 C CA . PRO A 1 97 ? 10.006 -10.193 5.020 1.00 97.19 97 PRO A CA 1
ATOM 749 C C . PRO A 1 97 ? 8.736 -11.059 4.966 1.00 97.19 97 PRO A C 1
ATOM 751 O O . PRO A 1 97 ? 8.506 -11.913 5.830 1.00 97.19 97 PRO A O 1
ATOM 754 N N . ILE A 1 98 ? 7.916 -10.861 3.931 1.00 98.06 98 ILE A N 1
ATOM 755 C CA . ILE A 1 98 ? 6.725 -11.679 3.677 1.00 98.06 98 ILE A CA 1
ATOM 756 C C . ILE A 1 98 ? 7.125 -12.837 2.758 1.00 98.06 98 ILE A C 1
ATOM 758 O O . ILE A 1 98 ? 7.488 -12.633 1.609 1.00 98.06 98 ILE A O 1
ATOM 762 N N . GLY A 1 99 ? 7.093 -14.065 3.280 1.00 97.12 99 GLY A N 1
ATOM 763 C CA . GLY A 1 99 ? 7.389 -15.265 2.492 1.00 97.12 99 GLY A CA 1
ATOM 764 C C . GLY A 1 99 ? 6.172 -15.780 1.707 1.00 97.12 99 GLY A C 1
ATOM 765 O O . GLY A 1 99 ? 5.039 -15.451 2.064 1.00 97.12 99 GLY A O 1
ATOM 766 N N . PRO A 1 100 ? 6.358 -16.673 0.714 1.00 97.62 100 PRO A N 1
ATOM 767 C CA . PRO A 1 100 ? 5.284 -17.147 -0.171 1.00 97.62 100 PRO A CA 1
ATOM 768 C C . PRO A 1 100 ? 4.086 -17.790 0.541 1.00 97.62 100 PRO A C 1
ATOM 770 O O . PRO A 1 100 ? 2.942 -17.581 0.146 1.00 97.62 100 PRO A O 1
ATOM 773 N N . ALA A 1 101 ? 4.323 -18.558 1.609 1.00 97.38 101 ALA A N 1
ATOM 774 C CA . ALA A 1 101 ? 3.244 -19.172 2.385 1.00 97.38 101 ALA A CA 1
ATOM 775 C C . ALA A 1 101 ? 2.389 -18.118 3.109 1.00 97.38 101 ALA A C 1
ATOM 777 O O . ALA A 1 101 ? 1.163 -18.194 3.103 1.00 97.38 101 ALA A O 1
ATOM 778 N N . THR A 1 102 ? 3.034 -17.107 3.692 1.00 97.88 102 THR A N 1
ATOM 779 C CA . THR A 1 102 ? 2.355 -15.980 4.339 1.00 97.88 102 THR A CA 1
ATOM 780 C C . THR A 1 102 ? 1.629 -15.115 3.313 1.00 97.88 102 THR A C 1
ATOM 782 O O . THR A 1 102 ? 0.487 -14.733 3.548 1.00 97.88 102 THR A O 1
ATOM 785 N N . ALA A 1 103 ? 2.263 -14.853 2.166 1.00 98.31 103 ALA A N 1
ATOM 786 C CA . ALA A 1 103 ? 1.681 -14.103 1.059 1.00 98.31 103 ALA A CA 1
ATOM 787 C C . ALA A 1 103 ? 0.368 -14.734 0.581 1.00 98.31 103 ALA A C 1
ATOM 789 O O . ALA A 1 103 ? -0.613 -14.018 0.421 1.00 98.31 103 ALA A O 1
ATOM 790 N N . ARG A 1 104 ? 0.316 -16.068 0.438 1.00 98.38 104 ARG A N 1
ATOM 791 C CA . ARG A 1 104 ? -0.916 -16.794 0.081 1.00 98.38 104 ARG A CA 1
ATOM 792 C C . ARG A 1 104 ? -2.031 -16.617 1.112 1.00 98.38 104 ARG A C 1
ATOM 794 O O . ARG A 1 104 ? -3.131 -16.240 0.733 1.00 98.38 104 ARG A O 1
ATOM 801 N N . ARG A 1 105 ? -1.736 -16.767 2.409 1.00 97.94 105 ARG A N 1
ATOM 802 C CA . ARG A 1 105 ? -2.734 -16.550 3.480 1.00 97.94 105 ARG A CA 1
ATOM 803 C C . ARG A 1 105 ? -3.279 -15.121 3.496 1.00 97.94 105 ARG A C 1
ATOM 805 O O . ARG A 1 105 ? -4.474 -14.913 3.691 1.00 97.94 105 ARG A O 1
ATOM 812 N N . LEU A 1 106 ? -2.401 -14.131 3.311 1.00 98.12 106 LEU A N 1
ATOM 813 C CA . LEU A 1 106 ? -2.799 -12.724 3.213 1.00 98.12 106 LEU A CA 1
ATOM 814 C C . LEU A 1 106 ? -3.678 -12.493 1.980 1.00 98.12 106 LEU A C 1
ATOM 816 O O . LEU A 1 106 ? -4.721 -11.862 2.097 1.00 98.12 106 LEU A O 1
ATOM 820 N N . ALA A 1 107 ? -3.290 -13.041 0.828 1.00 97.94 107 ALA A N 1
ATOM 821 C CA . ALA A 1 107 ? -4.052 -12.962 -0.413 1.00 97.94 107 ALA A CA 1
ATOM 822 C C . ALA A 1 107 ? -5.447 -13.573 -0.305 1.00 97.94 107 ALA A C 1
ATOM 824 O O . ALA A 1 107 ? -6.414 -12.913 -0.667 1.00 97.94 107 ALA A O 1
ATOM 825 N N . GLU A 1 108 ? -5.563 -14.779 0.249 1.00 97.88 108 GLU A N 1
ATOM 826 C CA . GLU A 1 108 ? -6.852 -15.430 0.509 1.00 97.88 108 GLU A CA 1
ATOM 827 C C . GLU A 1 108 ? -7.731 -14.569 1.421 1.00 97.88 108 GLU A C 1
ATOM 829 O O . GLU A 1 108 ? -8.908 -14.360 1.144 1.00 97.88 108 GLU A O 1
ATOM 834 N N . THR A 1 109 ? -7.140 -14.000 2.475 1.00 97.62 109 THR A N 1
ATOM 835 C CA . THR A 1 109 ? -7.867 -13.166 3.440 1.00 97.62 109 THR A CA 1
ATOM 836 C C . THR A 1 109 ? -8.337 -11.838 2.837 1.00 97.62 109 THR A C 1
ATOM 838 O O . THR A 1 109 ? -9.418 -11.355 3.171 1.00 97.62 109 THR A O 1
ATOM 841 N N . PHE A 1 110 ? -7.529 -11.228 1.970 1.00 97.31 110 PHE A N 1
ATOM 842 C CA . PHE A 1 110 ? -7.847 -9.950 1.333 1.00 97.31 110 PHE A CA 1
ATOM 843 C C . PHE A 1 110 ? -8.584 -10.093 -0.006 1.00 97.31 110 PHE A C 1
ATOM 845 O O . PHE A 1 110 ? -9.063 -9.086 -0.524 1.00 97.31 110 PHE A O 1
ATOM 852 N N . GLY A 1 111 ? -8.686 -11.304 -0.560 1.00 96.75 111 GLY A N 1
ATOM 853 C CA . GLY A 1 111 ? -9.283 -11.563 -1.871 1.00 96.75 111 GLY A CA 1
ATOM 854 C C . GLY A 1 111 ? -8.456 -11.007 -3.035 1.00 96.75 111 GLY A C 1
ATOM 855 O O . GLY A 1 111 ? -9.016 -10.419 -3.957 1.00 96.75 111 GLY A O 1
ATOM 856 N N . VAL A 1 112 ? -7.126 -11.133 -2.985 1.00 96.94 112 VAL A N 1
ATOM 857 C CA . VAL A 1 112 ? -6.201 -10.560 -3.987 1.00 96.94 112 VAL A CA 1
ATOM 858 C C . VAL A 1 112 ? -5.133 -11.560 -4.429 1.00 96.94 112 VAL A C 1
ATOM 860 O O . VAL A 1 112 ? -4.965 -12.609 -3.820 1.00 96.94 112 VAL A O 1
ATOM 863 N N . ASP A 1 113 ? -4.373 -11.233 -5.478 1.00 97.56 113 ASP A N 1
ATOM 864 C CA . ASP A 1 113 ? -3.226 -12.043 -5.913 1.00 97.56 113 ASP A CA 1
ATOM 865 C C . ASP A 1 113 ? -2.079 -11.990 -4.878 1.00 97.56 113 ASP A C 1
ATOM 867 O O . ASP A 1 113 ? -1.650 -10.913 -4.454 1.00 97.56 113 ASP A O 1
ATOM 871 N N . TYR A 1 114 ? -1.541 -13.155 -4.496 1.00 97.56 114 TYR A N 1
ATOM 872 C CA . TYR A 1 114 ? -0.443 -13.286 -3.529 1.00 97.56 114 TYR A CA 1
ATOM 873 C C . TYR A 1 114 ? 0.846 -12.582 -3.961 1.00 97.56 114 TYR A C 1
ATOM 875 O O . TYR A 1 114 ? 1.630 -12.175 -3.101 1.00 97.56 114 TYR A O 1
ATOM 883 N N . ARG A 1 115 ? 1.062 -12.390 -5.268 1.00 96.88 115 ARG A N 1
ATOM 884 C CA . ARG A 1 115 ? 2.233 -11.687 -5.821 1.00 96.88 115 ARG A CA 1
ATOM 885 C C . ARG A 1 115 ? 2.298 -10.222 -5.401 1.00 96.88 115 ARG A C 1
ATOM 887 O O . ARG A 1 115 ? 3.364 -9.631 -5.457 1.00 96.88 115 ARG A O 1
ATOM 894 N N . LYS A 1 116 ? 1.188 -9.637 -4.936 1.00 95.38 116 LYS A N 1
ATOM 895 C CA . LYS A 1 116 ? 1.176 -8.288 -4.344 1.00 95.38 116 LYS A CA 1
ATOM 896 C C . LYS A 1 116 ? 1.991 -8.200 -3.048 1.00 95.38 116 LYS A C 1
ATOM 898 O O . LYS A 1 116 ? 2.323 -7.098 -2.622 1.00 95.38 116 LYS A O 1
ATOM 903 N 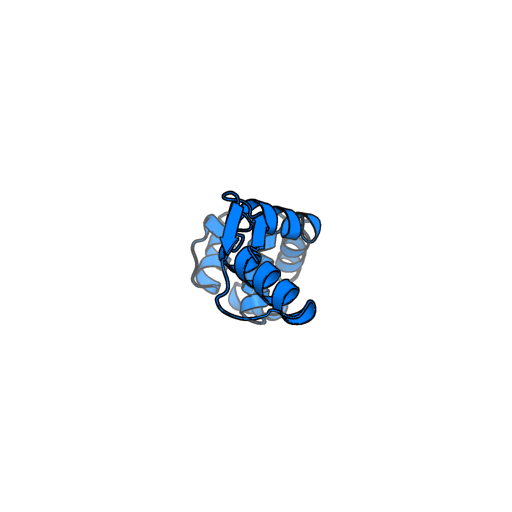N . PHE A 1 117 ? 2.292 -9.336 -2.419 1.00 97.19 117 PHE A N 1
ATOM 904 C CA . PHE A 1 117 ? 3.056 -9.427 -1.177 1.00 97.19 117 PHE A CA 1
ATOM 905 C C . PHE A 1 117 ? 4.446 -10.058 -1.366 1.00 97.19 117 PHE A C 1
ATOM 907 O O . PHE A 1 117 ? 5.008 -10.545 -0.383 1.00 97.19 117 PHE A O 1
ATOM 914 N N . LEU A 1 118 ? 4.984 -10.076 -2.592 1.00 93.75 118 LEU A N 1
ATOM 915 C CA . LEU A 1 118 ? 6.315 -10.604 -2.922 1.00 93.75 118 LEU A CA 1
ATOM 916 C C . LEU A 1 118 ? 7.195 -9.556 -3.602 1.00 93.75 118 LEU A C 1
ATOM 918 O O . LEU A 1 118 ? 6.633 -8.673 -4.284 1.00 93.75 118 LEU A O 1
#

pLDDT: mean 90.26, std 9.67, range [55.94, 98.38]

Secondary structure (DSSP, 8-state):
--EEEEETTEEEEE--SSPPPHHHHHHHHHHHHHHHTT---HHHHHHHHHHH-TTTTSHHHHHHHHHHHTT--HHHHHHHH---HHHHHHHHTTSS---HHHHHHHHHHHTS-GGGG-